Protein AF-A0A533U5J5-F1 (afdb_monomer_lite)

pLDDT: mean 80.36, std 12.4, range [52.31, 91.94]

Foldseek 3Di:
DDPPPPPPVPPLPPPVNLVVLLVQLCVLLVLLVCLCVPLVVDDPVCSVVSNVVSVVSNVVSVVSNVVSVVSVVVSVVVD

Structure (mmCIF, N/CA/C/O backbone):
data_AF-A0A533U5J5-F1
#
_entry.id   AF-A0A533U5J5-F1
#
loop_
_atom_site.group_PDB
_atom_site.id
_atom_site.type_symbol
_atom_site.label_atom_id
_atom_site.label_alt_id
_atom_site.label_comp_id
_atom_site.label_asym_id
_atom_site.label_entity_id
_atom_site.label_seq_id
_atom_site.pdbx_PDB_ins_code
_atom_site.Cartn_x
_atom_site.Cartn_y
_atom_site.Cartn_z
_atom_site.occupancy
_atom_site.B_iso_or_equiv
_atom_site.auth_seq_id
_atom_site.auth_comp_id
_atom_site.auth_asym_id
_atom_site.auth_atom_id
_atom_site.pdbx_PDB_model_num
ATOM 1 N N . MET A 1 1 ? 1.517 18.173 43.407 1.00 52.34 1 MET A N 1
ATOM 2 C CA . MET A 1 1 ? 1.557 16.874 42.699 1.00 52.34 1 MET A CA 1
ATOM 3 C C . MET A 1 1 ? 0.386 16.820 41.714 1.00 52.34 1 MET A C 1
ATOM 5 O O . MET A 1 1 ? -0.687 16.324 42.016 1.00 52.34 1 MET A O 1
ATOM 9 N N . GLN A 1 2 ? 0.553 17.510 40.581 1.00 52.78 2 GLN A N 1
ATOM 10 C CA . GLN A 1 2 ? -0.477 17.766 39.569 1.00 52.78 2 GLN A CA 1
ATOM 11 C C . GLN A 1 2 ? -0.542 16.611 38.562 1.00 52.78 2 GLN A C 1
ATOM 13 O O . GLN A 1 2 ? -0.099 16.743 37.421 1.00 52.78 2 GLN A O 1
ATOM 18 N N . GLU A 1 3 ? -1.115 15.477 38.960 1.00 52.31 3 GLU A N 1
ATOM 19 C CA . GLU A 1 3 ? -1.516 14.440 38.008 1.00 52.31 3 GLU A CA 1
ATOM 20 C C . GLU A 1 3 ? -2.737 14.926 37.223 1.00 52.31 3 GLU A C 1
ATOM 22 O O . GLU A 1 3 ? -3.889 14.564 37.476 1.00 52.31 3 GLU A O 1
ATOM 27 N N . ARG A 1 4 ? -2.478 15.781 36.229 1.00 57.56 4 ARG A N 1
ATOM 28 C CA . ARG A 1 4 ? -3.393 16.038 35.122 1.00 57.56 4 ARG A CA 1
ATOM 29 C C . ARG A 1 4 ? -3.559 14.721 34.369 1.00 57.56 4 ARG A C 1
ATOM 31 O O . ARG A 1 4 ? -2.932 14.505 33.333 1.00 57.56 4 ARG A O 1
ATOM 38 N N . LYS A 1 5 ? -4.426 13.849 34.891 1.00 58.88 5 LYS A N 1
ATOM 39 C CA . LYS A 1 5 ? -5.064 12.740 34.182 1.00 58.88 5 LYS A CA 1
ATOM 40 C C . LYS A 1 5 ? -5.796 13.341 32.984 1.00 58.88 5 LYS A C 1
ATOM 42 O O . LYS A 1 5 ? -7.010 13.537 33.004 1.00 58.88 5 LYS A O 1
ATOM 47 N N . ARG A 1 6 ? -5.047 13.658 31.920 1.00 59.12 6 ARG A N 1
ATOM 48 C CA . ARG A 1 6 ? -5.567 13.833 30.567 1.00 59.12 6 ARG A CA 1
ATOM 49 C C . ARG A 1 6 ? -6.129 12.473 30.186 1.00 59.12 6 ARG A C 1
ATOM 51 O O . ARG A 1 6 ? -5.468 11.676 29.525 1.00 59.12 6 ARG A O 1
ATOM 58 N N . ARG A 1 7 ? -7.362 12.207 30.619 1.00 58.06 7 ARG A N 1
ATOM 59 C CA . ARG A 1 7 ? -8.223 11.234 29.966 1.00 58.06 7 ARG A CA 1
ATOM 60 C C . ARG A 1 7 ? -8.369 11.745 28.540 1.00 58.06 7 ARG A C 1
ATOM 62 O O . ARG A 1 7 ? -9.224 12.581 28.257 1.00 58.06 7 ARG A O 1
ATOM 69 N N . ARG A 1 8 ? -7.476 11.307 27.648 1.00 59.41 8 ARG A N 1
ATOM 70 C CA . ARG A 1 8 ? -7.745 11.363 26.217 1.00 59.41 8 ARG A CA 1
ATOM 71 C C . ARG A 1 8 ? -9.026 10.560 26.077 1.00 59.41 8 ARG A C 1
ATOM 73 O O . ARG A 1 8 ? -9.004 9.346 26.258 1.00 59.41 8 ARG A O 1
ATOM 80 N N . ARG A 1 9 ? -10.157 11.240 25.882 1.00 55.28 9 ARG A N 1
ATOM 81 C CA . ARG A 1 9 ? -11.361 10.566 25.411 1.00 55.28 9 ARG A CA 1
ATOM 82 C C . ARG A 1 9 ? -10.938 9.961 24.084 1.00 55.28 9 ARG A C 1
ATOM 84 O O . ARG A 1 9 ? -10.731 10.689 23.118 1.00 55.28 9 ARG A O 1
ATOM 91 N N . VAL A 1 10 ? -10.691 8.658 24.081 1.00 56.00 10 VAL A N 1
ATOM 92 C CA . VAL A 1 10 ? -10.566 7.895 22.850 1.00 56.00 10 VAL A CA 1
ATOM 93 C C . VAL A 1 10 ? -11.949 8.008 22.227 1.00 56.00 10 VAL A C 1
ATOM 95 O O . VAL A 1 10 ? -12.890 7.360 22.679 1.00 56.00 10 VAL A O 1
ATOM 98 N N . MET A 1 11 ? -12.122 8.957 21.304 1.00 53.66 11 MET A N 1
ATOM 99 C CA . MET A 1 11 ? -13.349 9.016 20.525 1.00 53.66 11 MET A CA 1
ATOM 100 C C . MET A 1 11 ? -13.427 7.694 19.777 1.00 53.66 11 MET A C 1
ATOM 102 O O . MET A 1 11 ? -12.494 7.351 19.050 1.00 53.66 11 MET A O 1
ATOM 106 N N . LYS A 1 12 ? -14.510 6.939 19.996 1.00 56.84 12 LYS A N 1
ATOM 107 C CA . LYS A 1 12 ? -14.797 5.755 19.190 1.00 56.84 12 LYS A CA 1
ATOM 108 C C . LYS A 1 12 ? -14.776 6.222 17.729 1.00 56.84 12 LYS A C 1
ATOM 110 O O . LYS A 1 12 ? -15.508 7.162 17.410 1.00 56.84 12 LYS A O 1
ATOM 115 N N . PRO A 1 13 ? -13.914 5.663 16.866 1.00 61.25 13 PRO A N 1
ATOM 116 C CA . PRO A 1 13 ? -13.904 6.053 15.469 1.00 61.25 13 PRO A CA 1
ATOM 117 C C . PRO A 1 13 ? -15.286 5.736 14.911 1.00 61.25 13 PRO A C 1
ATOM 119 O O . PRO A 1 13 ? -15.732 4.591 14.951 1.00 61.25 13 PRO A O 1
ATOM 122 N N . GLY A 1 14 ? -15.997 6.772 14.466 1.00 72.38 14 GLY A N 1
ATOM 123 C CA . GLY A 1 14 ? -17.292 6.587 13.828 1.00 72.38 14 GLY A CA 1
ATOM 124 C C . GLY A 1 14 ? -17.139 5.705 12.591 1.00 72.38 14 GLY A C 1
ATOM 125 O O . GLY A 1 14 ? -16.071 5.671 11.977 1.00 72.38 14 GLY A O 1
ATOM 126 N N . TYR A 1 15 ? -18.210 5.022 12.192 1.00 78.06 15 TYR A N 1
ATOM 127 C CA . TYR A 1 15 ? -18.222 4.162 11.003 1.00 78.06 15 TYR A CA 1
ATOM 128 C C . TYR A 1 15 ? -17.657 4.860 9.750 1.00 78.06 15 TYR A C 1
ATOM 130 O O . TYR A 1 15 ? -16.942 4.240 8.968 1.00 78.06 15 TYR A O 1
ATOM 138 N N . ALA A 1 16 ? -17.864 6.175 9.616 1.00 79.12 16 ALA A N 1
ATOM 139 C CA . ALA A 1 16 ? -17.278 6.995 8.554 1.00 79.12 16 ALA A CA 1
ATOM 140 C C . ALA A 1 16 ? -15.733 6.976 8.527 1.00 79.12 16 ALA A C 1
ATOM 142 O O . ALA A 1 16 ? -15.137 6.922 7.452 1.00 79.12 16 ALA A O 1
ATOM 143 N N . ALA A 1 17 ? -15.066 6.972 9.686 1.00 81.50 17 ALA A N 1
ATOM 144 C CA . ALA A 1 17 ? -13.603 6.911 9.776 1.00 81.50 17 ALA A CA 1
ATOM 145 C C . ALA A 1 17 ? -13.054 5.533 9.359 1.00 81.50 17 ALA A C 1
ATOM 147 O O . ALA A 1 17 ? -11.983 5.439 8.762 1.00 81.50 17 ALA A O 1
ATOM 148 N N . ILE A 1 18 ? -13.805 4.463 9.635 1.00 84.12 18 ILE A N 1
ATOM 149 C CA . ILE A 1 18 ? -13.453 3.097 9.225 1.00 84.12 18 ILE A CA 1
ATOM 150 C C . ILE A 1 18 ? -13.602 2.952 7.705 1.00 84.12 18 ILE A C 1
ATOM 152 O O . ILE A 1 18 ? -12.673 2.495 7.042 1.00 84.12 18 ILE A O 1
ATOM 156 N N . ILE A 1 19 ? -14.730 3.399 7.140 1.00 87.12 19 ILE A N 1
ATOM 157 C CA . ILE A 1 19 ? -15.010 3.314 5.696 1.00 87.12 19 ILE A CA 1
ATOM 158 C C . ILE A 1 19 ? -13.994 4.129 4.888 1.00 87.12 19 ILE A C 1
ATOM 160 O O . ILE A 1 19 ? -13.420 3.620 3.926 1.00 87.12 19 ILE A O 1
ATOM 164 N N . THR A 1 20 ? -13.720 5.371 5.295 1.00 87.94 20 THR A N 1
ATOM 165 C CA . THR A 1 20 ? -12.703 6.211 4.637 1.00 87.94 20 THR A CA 1
ATOM 166 C C . THR A 1 20 ? -11.305 5.608 4.752 1.00 87.94 20 THR A C 1
ATOM 168 O O . THR A 1 20 ? -10.548 5.634 3.782 1.00 87.94 20 THR A O 1
ATOM 171 N N . GLY A 1 21 ? -10.974 5.000 5.897 1.00 85.50 21 GLY A N 1
ATOM 172 C CA . GLY A 1 21 ? -9.731 4.256 6.086 1.00 85.50 21 GLY A CA 1
ATOM 173 C C . GLY A 1 21 ? -9.585 3.077 5.120 1.00 85.50 21 GLY A C 1
ATOM 174 O O . GLY A 1 21 ? -8.529 2.930 4.505 1.00 85.50 21 GLY A O 1
ATOM 175 N N . LEU A 1 22 ? -10.644 2.279 4.942 1.00 89.19 22 LEU A N 1
ATOM 176 C CA . LEU A 1 22 ? -10.663 1.150 4.005 1.00 89.19 22 LEU A CA 1
ATOM 177 C C . LEU A 1 22 ? -10.535 1.607 2.552 1.00 89.19 22 LEU A C 1
ATOM 179 O O . LEU A 1 22 ? -9.668 1.104 1.842 1.00 89.19 22 LEU A O 1
ATOM 183 N N . LEU A 1 23 ? -11.351 2.575 2.122 1.00 91.56 23 LEU A N 1
ATOM 184 C CA . LEU A 1 23 ? -11.313 3.116 0.758 1.00 91.56 23 LEU A CA 1
ATOM 185 C C . LEU A 1 23 ? -9.918 3.630 0.401 1.00 91.56 23 LEU A C 1
ATOM 187 O O . LEU A 1 23 ? -9.385 3.313 -0.659 1.00 91.56 23 LEU A O 1
ATOM 191 N N . LEU A 1 24 ? -9.305 4.381 1.316 1.00 89.62 24 LEU A N 1
ATOM 192 C CA . LEU A 1 24 ? -7.975 4.934 1.109 1.00 89.62 24 LEU A CA 1
ATOM 193 C C . LEU A 1 24 ? -6.901 3.837 1.052 1.00 89.62 24 LEU A C 1
ATOM 195 O O . LEU A 1 24 ? -6.002 3.901 0.217 1.00 89.62 24 LEU A O 1
ATOM 199 N N . SER A 1 25 ? -6.998 2.814 1.906 1.00 87.88 25 SER A N 1
ATOM 200 C CA . SER A 1 25 ? -6.118 1.642 1.838 1.00 87.88 25 SER A CA 1
ATOM 201 C C . SER A 1 25 ? -6.235 0.907 0.507 1.00 87.88 25 SER A C 1
ATOM 203 O O . SER A 1 25 ? -5.211 0.620 -0.111 1.00 87.88 25 SER A O 1
ATOM 205 N N . PHE A 1 26 ? -7.457 0.644 0.040 1.00 90.94 26 PHE A N 1
ATOM 206 C CA . PHE A 1 26 ? -7.679 -0.011 -1.247 1.00 90.94 26 PHE A CA 1
ATOM 207 C C . PHE A 1 26 ? -7.182 0.832 -2.419 1.00 90.94 26 PHE A C 1
ATOM 209 O O . PHE A 1 26 ? -6.583 0.275 -3.333 1.00 90.94 26 PHE A O 1
ATOM 216 N N . ALA A 1 27 ? -7.350 2.155 -2.376 1.00 90.88 27 ALA A N 1
ATOM 217 C CA . ALA A 1 27 ? -6.808 3.046 -3.396 1.00 90.88 27 ALA A CA 1
ATOM 218 C C . ALA A 1 27 ? -5.275 2.944 -3.478 1.00 90.88 27 ALA A C 1
ATOM 220 O O . ALA A 1 27 ? -4.732 2.743 -4.561 1.00 90.88 27 ALA A O 1
ATOM 221 N N . PHE A 1 28 ? -4.572 3.004 -2.341 1.00 88.94 28 PHE A N 1
ATOM 222 C CA . PHE A 1 28 ? -3.110 2.888 -2.324 1.00 88.94 28 PHE A CA 1
ATOM 223 C C . PHE A 1 28 ? -2.612 1.515 -2.782 1.00 88.94 28 PHE A C 1
ATOM 225 O O . PHE A 1 28 ? -1.657 1.441 -3.554 1.00 88.94 28 PHE A O 1
ATOM 232 N N . ILE A 1 29 ? -3.269 0.435 -2.351 1.00 91.00 29 ILE A N 1
ATOM 233 C CA . ILE A 1 29 ? -2.934 -0.924 -2.794 1.00 91.00 29 ILE A CA 1
ATOM 234 C C . 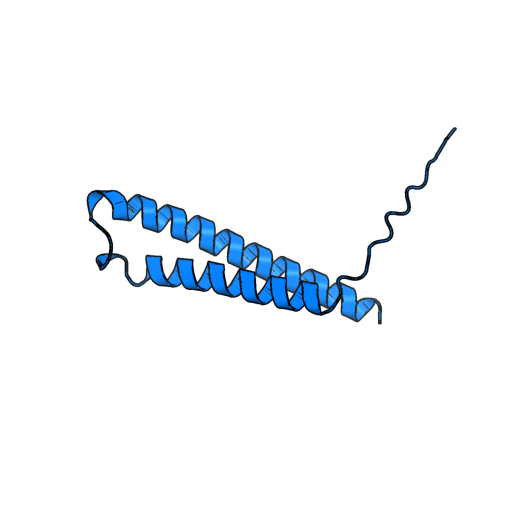ILE A 1 29 ? -3.199 -1.071 -4.297 1.00 91.00 29 ILE A C 1
ATOM 236 O O . ILE A 1 29 ? -2.352 -1.592 -5.015 1.00 91.00 29 ILE A O 1
ATOM 240 N N . GLY A 1 30 ? -4.333 -0.572 -4.790 1.00 90.81 30 GLY A N 1
ATOM 241 C CA . GLY A 1 30 ? -4.699 -0.634 -6.204 1.00 90.81 30 GLY A CA 1
ATOM 242 C C . GLY A 1 30 ? -3.714 0.114 -7.100 1.00 90.81 30 GLY A C 1
ATOM 243 O O . GLY A 1 30 ? -3.271 -0.435 -8.106 1.00 90.81 30 GLY A O 1
ATOM 244 N N . ILE A 1 31 ? -3.308 1.326 -6.708 1.00 88.00 31 ILE A N 1
ATOM 245 C CA . ILE A 1 31 ? -2.287 2.102 -7.431 1.00 88.00 31 ILE A CA 1
ATOM 246 C C . ILE A 1 31 ? -0.952 1.351 -7.437 1.00 88.00 31 ILE A C 1
ATOM 248 O O . ILE A 1 31 ? -0.314 1.240 -8.482 1.00 88.00 31 ILE A O 1
ATOM 252 N N . ALA A 1 32 ? -0.540 0.799 -6.293 1.00 89.81 32 ALA A N 1
ATOM 253 C CA . ALA A 1 32 ? 0.700 0.040 -6.196 1.00 89.81 32 ALA A CA 1
ATOM 254 C C . ALA A 1 32 ? 0.692 -1.195 -7.107 1.00 89.81 32 ALA A C 1
ATOM 256 O O . ALA A 1 32 ? 1.633 -1.397 -7.870 1.00 89.81 32 ALA A O 1
ATOM 257 N N . LEU A 1 33 ? -0.390 -1.980 -7.085 1.00 89.88 33 LEU A N 1
ATOM 258 C CA . LEU A 1 33 ? -0.551 -3.145 -7.956 1.00 89.88 33 LEU A CA 1
ATOM 259 C C . LEU A 1 33 ? -0.562 -2.736 -9.430 1.00 89.88 33 LEU A C 1
ATOM 261 O O . LEU A 1 33 ? 0.093 -3.380 -10.241 1.00 89.88 33 LEU A O 1
ATOM 265 N N . PHE A 1 34 ? -1.241 -1.645 -9.785 1.00 88.12 34 PHE A N 1
ATOM 266 C CA . PHE A 1 34 ? -1.252 -1.157 -11.160 1.00 88.12 34 PHE A CA 1
ATOM 267 C C . PHE A 1 34 ? 0.163 -0.851 -11.669 1.00 88.12 34 PHE A C 1
ATOM 269 O O . PHE A 1 34 ? 0.543 -1.309 -12.743 1.00 88.12 34 PHE A O 1
ATOM 276 N N . VAL A 1 35 ? 0.973 -0.137 -10.886 1.00 85.62 35 VAL A N 1
ATOM 277 C CA . VAL A 1 35 ? 2.355 0.185 -11.279 1.00 85.62 35 VAL A CA 1
ATOM 278 C C . VAL A 1 35 ? 3.223 -1.075 -11.376 1.00 85.62 35 VAL A C 1
ATOM 280 O O . VAL A 1 35 ? 4.051 -1.181 -12.279 1.00 85.62 35 VAL A O 1
ATOM 283 N N . LEU A 1 36 ? 3.007 -2.047 -10.487 1.00 86.31 36 LEU A N 1
ATOM 284 C CA . LEU A 1 36 ? 3.804 -3.273 -10.406 1.00 86.31 36 LEU A CA 1
ATOM 285 C C . LEU A 1 36 ? 3.468 -4.274 -11.528 1.00 86.31 36 LEU A C 1
ATOM 287 O O . LEU A 1 36 ? 4.370 -4.926 -12.047 1.00 86.31 36 LEU A O 1
ATOM 291 N N . PHE A 1 37 ? 2.198 -4.361 -11.939 1.00 87.56 37 PHE A N 1
ATOM 292 C CA . PHE A 1 37 ? 1.734 -5.252 -13.014 1.00 87.56 37 PHE A CA 1
ATOM 293 C C . PHE A 1 37 ? 1.762 -4.620 -14.412 1.00 87.56 37 PHE A C 1
ATOM 295 O O . PHE A 1 37 ? 1.805 -5.353 -15.398 1.00 87.56 37 PHE A O 1
ATOM 302 N N . PHE A 1 38 ? 1.782 -3.287 -14.523 1.00 87.81 38 PHE A N 1
ATOM 303 C CA . PHE A 1 38 ? 1.895 -2.579 -15.805 1.00 87.81 38 PHE A CA 1
ATOM 304 C C . PHE A 1 38 ? 3.160 -1.707 -15.906 1.00 87.81 38 PHE A C 1
ATOM 306 O O . PHE A 1 38 ? 3.073 -0.532 -16.280 1.00 87.81 38 PHE A O 1
ATOM 313 N N . PRO A 1 39 ? 4.364 -2.250 -15.636 1.00 79.75 39 PRO A N 1
ATOM 314 C CA . PRO A 1 39 ? 5.590 -1.464 -15.636 1.00 79.75 39 PRO A CA 1
ATOM 315 C C . PRO A 1 39 ? 6.011 -1.024 -17.048 1.00 79.75 39 PRO A C 1
ATOM 317 O O . PRO A 1 39 ? 6.868 -0.155 -17.182 1.00 79.75 39 PRO A O 1
ATOM 320 N N . ASP A 1 40 ? 5.485 -1.634 -18.122 1.00 81.81 40 ASP A N 1
ATOM 321 C CA . ASP A 1 40 ? 5.767 -1.273 -19.533 1.00 81.81 40 ASP A CA 1
ATOM 322 C C . ASP A 1 40 ? 5.134 0.057 -19.956 1.00 81.81 40 ASP A C 1
ATOM 324 O O . ASP A 1 40 ?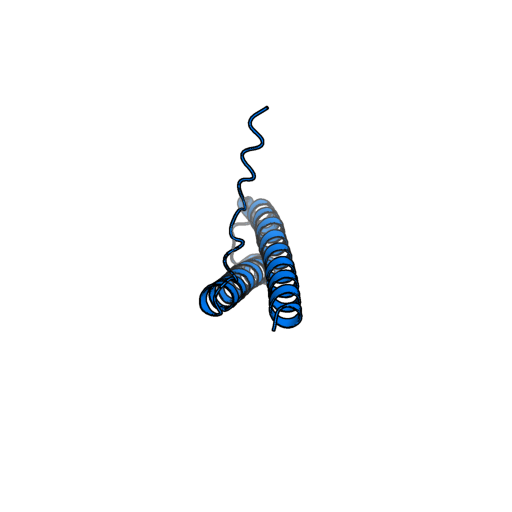 5.490 0.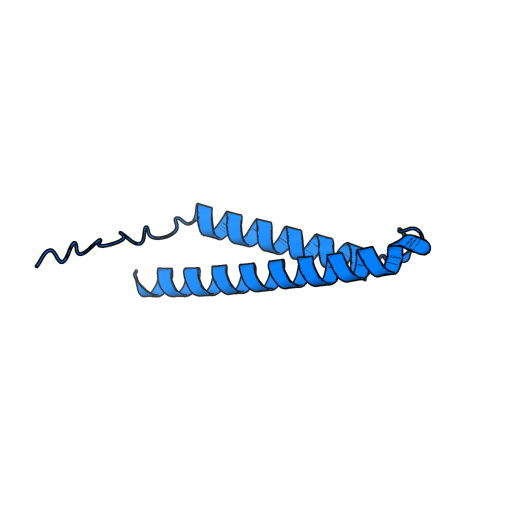619 -20.987 1.00 81.81 40 ASP A O 1
ATOM 328 N N . ARG A 1 41 ? 4.214 0.597 -19.149 1.00 81.38 41 ARG A N 1
ATOM 329 C CA . ARG A 1 41 ? 3.600 1.910 -19.387 1.00 81.38 41 ARG A CA 1
ATOM 330 C C . ARG A 1 41 ? 4.519 3.080 -19.017 1.00 81.38 41 ARG A C 1
ATOM 332 O O . ARG A 1 41 ? 4.179 4.218 -19.330 1.00 81.38 41 ARG A O 1
ATOM 339 N N . PHE A 1 42 ? 5.649 2.818 -18.355 1.00 82.50 42 PHE A N 1
ATOM 340 C CA . PHE A 1 42 ? 6.559 3.842 -17.844 1.00 82.50 42 PHE A CA 1
ATOM 341 C C . PHE A 1 42 ? 7.896 3.848 -18.603 1.00 82.50 42 PHE A C 1
ATOM 343 O O . PHE A 1 42 ? 8.380 2.784 -18.998 1.00 82.50 42 PHE A O 1
ATOM 350 N N . PRO A 1 43 ? 8.531 5.023 -18.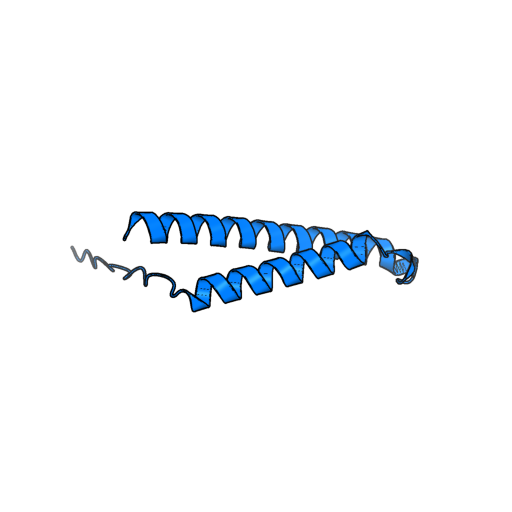783 1.00 84.62 43 PRO A N 1
ATOM 351 C CA . PRO A 1 43 ? 9.849 5.128 -19.403 1.00 84.62 43 PRO A CA 1
ATOM 352 C C . PRO A 1 43 ? 10.893 4.258 -18.691 1.00 84.62 43 PRO A C 1
ATOM 354 O O . PRO A 1 43 ? 10.973 4.261 -17.461 1.00 84.62 43 PRO A O 1
ATOM 357 N N . ALA A 1 44 ? 11.737 3.561 -19.460 1.00 80.06 44 ALA A N 1
ATOM 358 C CA . ALA A 1 44 ? 12.731 2.623 -18.928 1.00 80.06 44 ALA A CA 1
ATOM 359 C C . ALA A 1 44 ? 13.682 3.259 -17.895 1.00 80.06 44 ALA A C 1
ATOM 361 O O . ALA A 1 44 ? 14.015 2.617 -16.903 1.00 80.06 44 ALA A O 1
ATOM 362 N N . ALA A 1 45 ? 14.053 4.530 -18.091 1.00 83.69 45 ALA A N 1
ATOM 363 C CA . ALA A 1 45 ? 14.937 5.272 -17.191 1.00 83.69 45 ALA A CA 1
ATOM 364 C C . ALA A 1 45 ? 14.348 5.499 -15.786 1.00 83.69 45 ALA A C 1
ATOM 366 O O . ALA A 1 45 ? 15.100 5.595 -14.828 1.00 83.69 45 ALA A O 1
ATOM 367 N N . SER A 1 46 ? 13.019 5.561 -15.653 1.00 84.50 46 SER A N 1
ATOM 368 C CA . SER A 1 46 ? 12.331 5.847 -14.380 1.00 84.50 46 SER A CA 1
ATOM 369 C C . SER A 1 46 ? 11.605 4.626 -13.811 1.00 84.50 46 SER A C 1
ATOM 371 O O . SER A 1 46 ? 10.965 4.695 -12.763 1.00 84.50 46 SER A O 1
ATOM 373 N N . ARG A 1 47 ? 11.668 3.488 -14.508 1.00 82.62 47 ARG A N 1
ATOM 374 C CA . ARG A 1 47 ? 10.905 2.280 -14.184 1.00 82.62 47 ARG A CA 1
ATOM 375 C C . ARG A 1 47 ? 11.247 1.724 -12.802 1.00 82.62 47 ARG A C 1
ATOM 377 O O . ARG A 1 47 ? 10.342 1.355 -12.061 1.00 82.62 47 ARG A O 1
ATOM 384 N N . GLN A 1 48 ? 12.533 1.670 -12.455 1.00 84.75 48 GLN A N 1
ATOM 385 C CA . GLN A 1 48 ? 12.974 1.189 -11.142 1.00 84.75 48 GLN A CA 1
ATOM 386 C C . GLN A 1 48 ? 12.475 2.087 -10.007 1.00 84.75 48 GLN A C 1
ATOM 388 O O . GLN A 1 48 ? 11.994 1.567 -9.001 1.00 84.75 48 GLN A O 1
ATOM 393 N N . ASP A 1 49 ? 12.495 3.407 -10.199 1.00 88.12 49 ASP A N 1
ATOM 394 C CA . ASP A 1 49 ? 11.987 4.358 -9.209 1.00 88.12 49 ASP A CA 1
ATOM 395 C C . ASP A 1 49 ? 10.483 4.173 -9.001 1.00 88.12 49 ASP A C 1
ATOM 397 O O . ASP A 1 49 ? 10.021 4.052 -7.867 1.00 88.12 49 ASP A O 1
ATOM 401 N N . PHE A 1 50 ? 9.707 4.064 -10.086 1.00 85.56 50 PHE A N 1
ATOM 402 C CA . PHE A 1 50 ? 8.267 3.806 -10.002 1.00 85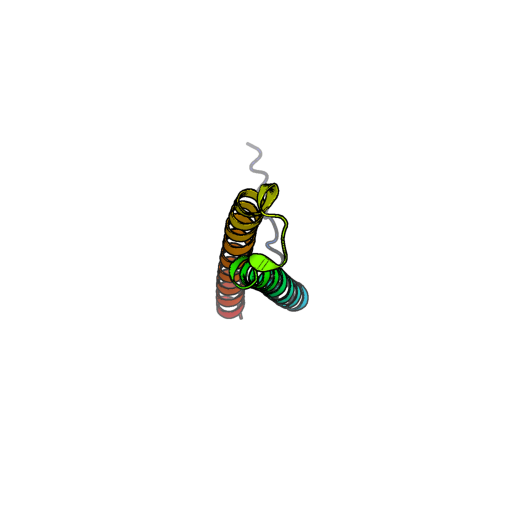.56 50 PHE A CA 1
ATOM 403 C C . PHE A 1 50 ? 7.950 2.484 -9.299 1.00 85.56 50 PHE A C 1
ATOM 405 O O . PHE A 1 50 ? 7.037 2.443 -8.473 1.00 85.56 50 PHE A O 1
ATOM 412 N N . ILE A 1 51 ? 8.717 1.423 -9.562 1.00 86.56 51 ILE A N 1
ATOM 413 C CA . ILE A 1 51 ? 8.563 0.142 -8.862 1.00 86.56 51 ILE A CA 1
ATOM 414 C C . ILE A 1 51 ? 8.850 0.318 -7.364 1.00 86.56 51 ILE A C 1
ATOM 416 O O . ILE A 1 51 ? 8.042 -0.118 -6.541 1.00 86.56 51 ILE A O 1
ATOM 420 N N . LEU A 1 52 ? 9.929 1.011 -6.991 1.00 88.19 52 LEU A N 1
ATOM 421 C CA . LEU A 1 52 ? 10.272 1.270 -5.590 1.00 88.19 52 LEU A CA 1
ATOM 422 C C . LEU A 1 52 ? 9.190 2.098 -4.875 1.00 88.19 52 LEU A C 1
ATOM 424 O O . LEU A 1 52 ? 8.735 1.730 -3.787 1.00 88.19 52 LEU A O 1
ATOM 428 N N . TYR A 1 53 ? 8.715 3.174 -5.506 1.00 87.94 53 TYR A N 1
ATOM 429 C CA . TYR A 1 53 ? 7.620 3.992 -4.984 1.00 87.94 53 TYR A CA 1
ATOM 430 C C . TYR A 1 53 ? 6.312 3.206 -4.878 1.00 87.94 53 TYR A C 1
ATOM 432 O O . TYR A 1 53 ? 5.570 3.383 -3.908 1.00 87.94 53 TYR A O 1
ATOM 440 N N . SER A 1 54 ? 6.035 2.304 -5.821 1.00 88.88 54 SER A N 1
ATOM 441 C CA . SER A 1 54 ? 4.860 1.431 -5.759 1.00 88.88 54 SER A CA 1
ATOM 442 C C . SER A 1 54 ? 4.945 0.460 -4.583 1.00 88.88 54 SER A C 1
ATOM 444 O O . SER A 1 54 ? 3.972 0.319 -3.846 1.00 88.88 54 SER A O 1
ATOM 446 N N . ALA A 1 55 ? 6.117 -0.128 -4.326 1.00 88.12 55 ALA A N 1
ATOM 447 C CA . ALA A 1 55 ? 6.325 -1.052 -3.218 1.00 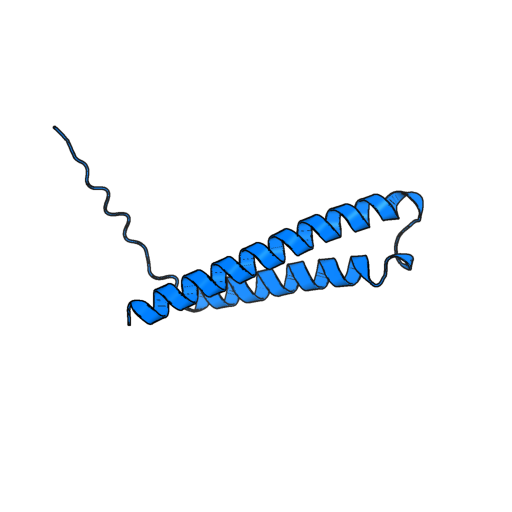88.12 55 ALA A CA 1
ATOM 448 C C . ALA A 1 55 ? 6.145 -0.356 -1.860 1.00 88.12 55 ALA A C 1
ATOM 450 O O . ALA A 1 55 ? 5.470 -0.885 -0.972 1.00 88.12 55 ALA A O 1
ATOM 451 N N . LEU A 1 56 ? 6.676 0.862 -1.714 1.00 91.25 56 LEU A N 1
ATOM 452 C CA . LEU A 1 56 ? 6.475 1.688 -0.519 1.00 91.25 56 LEU A CA 1
ATOM 453 C C . LEU A 1 56 ? 4.999 2.068 -0.333 1.00 91.25 56 LEU A C 1
ATOM 455 O O . LEU A 1 56 ? 4.446 1.920 0.760 1.00 91.25 56 LEU A O 1
ATOM 459 N N . THR A 1 57 ? 4.344 2.503 -1.410 1.00 90.75 57 THR A N 1
ATOM 460 C CA . THR A 1 57 ? 2.929 2.906 -1.398 1.00 90.75 57 THR A CA 1
ATOM 461 C C . THR A 1 57 ? 2.012 1.729 -1.059 1.00 90.75 57 THR A C 1
ATOM 463 O O . THR A 1 57 ? 1.127 1.851 -0.208 1.00 90.75 57 THR A O 1
ATOM 466 N N . GLY A 1 58 ? 2.264 0.565 -1.659 1.00 89.50 58 GLY A N 1
ATOM 467 C CA . GLY A 1 58 ? 1.545 -0.676 -1.384 1.00 89.50 58 GLY A CA 1
ATOM 468 C C . GLY A 1 58 ? 1.734 -1.130 0.061 1.00 89.50 58 GLY A C 1
ATOM 469 O O . GLY A 1 58 ? 0.751 -1.427 0.740 1.00 89.50 58 GLY A O 1
ATOM 470 N N . SER A 1 59 ? 2.970 -1.082 0.571 1.00 91.94 59 SER A N 1
ATOM 471 C CA . SER A 1 59 ? 3.287 -1.412 1.969 1.00 91.94 59 SER A CA 1
ATOM 472 C C . SER A 1 59 ? 2.528 -0.518 2.955 1.00 91.94 59 SER A C 1
ATOM 474 O O . SER A 1 59 ? 1.949 -1.009 3.927 1.00 91.94 59 SER A O 1
ATOM 476 N N . TYR A 1 60 ? 2.456 0.790 2.683 1.00 89.19 60 TYR A N 1
ATOM 477 C CA . TYR A 1 60 ? 1.673 1.724 3.495 1.00 89.19 60 TYR A CA 1
ATOM 478 C C . TYR A 1 60 ? 0.163 1.441 3.429 1.00 89.19 60 TYR A C 1
ATOM 480 O O . TYR A 1 60 ? -0.524 1.473 4.456 1.00 89.19 60 TYR A O 1
ATOM 488 N N . GLY A 1 61 ? -0.359 1.119 2.241 1.00 88.81 61 GLY A N 1
ATOM 489 C CA . GLY A 1 61 ? -1.754 0.718 2.051 1.00 88.81 61 GLY A CA 1
ATOM 490 C C . GLY A 1 61 ? -2.126 -0.522 2.872 1.00 88.81 61 GLY A C 1
ATOM 491 O O . GLY A 1 61 ? -3.146 -0.503 3.574 1.00 88.81 61 GLY A O 1
ATOM 492 N N . ILE A 1 62 ? -1.260 -1.545 2.861 1.00 90.00 62 ILE A N 1
ATOM 493 C CA . ILE A 1 62 ? -1.399 -2.777 3.658 1.00 90.00 62 ILE A CA 1
ATOM 494 C C . ILE A 1 62 ? -1.361 -2.459 5.156 1.00 90.00 62 ILE A C 1
ATOM 496 O O . ILE A 1 62 ? -2.256 -2.870 5.894 1.00 90.00 62 ILE A O 1
ATOM 500 N N . TRP A 1 63 ? -0.378 -1.680 5.618 1.00 90.12 63 TRP A N 1
ATOM 501 C CA . TRP A 1 63 ? -0.294 -1.269 7.024 1.00 90.12 63 TRP A CA 1
ATOM 502 C C . TRP A 1 63 ? -1.581 -0.581 7.492 1.00 90.12 63 TRP A C 1
ATOM 504 O O . TRP A 1 63 ? -2.130 -0.906 8.551 1.00 90.12 63 TRP A O 1
ATOM 514 N N . LYS A 1 64 ? -2.084 0.380 6.707 1.00 87.06 64 LYS A N 1
ATOM 515 C CA . LYS A 1 64 ? -3.309 1.113 7.048 1.00 87.06 64 LYS A CA 1
ATOM 516 C C . LYS A 1 64 ? -4.522 0.181 7.075 1.00 87.06 64 LYS A C 1
ATOM 518 O O . LYS A 1 64 ? -5.346 0.312 7.977 1.00 87.06 64 LYS A O 1
ATOM 523 N N . PHE A 1 65 ? -4.580 -0.807 6.186 1.00 87.19 65 PHE A N 1
ATOM 524 C CA . PHE A 1 65 ? -5.654 -1.797 6.162 1.00 87.19 65 PHE A CA 1
ATOM 525 C C . PHE A 1 65 ? -5.664 -2.634 7.447 1.00 87.19 65 PHE A C 1
ATOM 527 O O . PHE A 1 65 ? -6.695 -2.739 8.113 1.00 87.19 65 PHE A O 1
ATOM 534 N N . VAL A 1 66 ? -4.495 -3.131 7.869 1.00 90.44 66 VAL A N 1
ATOM 535 C CA . VAL A 1 66 ? -4.343 -3.857 9.141 1.00 90.44 66 VAL A CA 1
ATOM 536 C C . VAL A 1 66 ? -4.768 -2.985 10.323 1.00 90.44 66 VAL A C 1
ATOM 538 O O . VAL A 1 66 ? -5.529 -3.438 11.178 1.00 90.44 66 VAL A O 1
ATOM 541 N N . ARG A 1 67 ? -4.340 -1.716 10.362 1.00 88.25 67 ARG A N 1
ATOM 542 C CA . ARG A 1 67 ? -4.736 -0.770 11.420 1.00 88.25 67 ARG A CA 1
ATOM 543 C C . ARG A 1 67 ? -6.248 -0.595 11.495 1.00 88.25 67 ARG A C 1
ATOM 545 O O . ARG A 1 67 ? -6.796 -0.643 12.592 1.00 88.25 67 ARG A O 1
ATOM 552 N N . VAL A 1 68 ? -6.917 -0.432 10.355 1.00 87.94 68 VAL A N 1
ATOM 553 C CA . VAL A 1 68 ? -8.377 -0.288 10.308 1.00 87.94 68 VAL A CA 1
ATOM 554 C C . VAL A 1 68 ? -9.071 -1.552 10.818 1.00 87.94 68 VAL A C 1
ATOM 556 O O . VAL A 1 68 ? -10.002 -1.442 11.614 1.00 87.94 68 VAL A O 1
ATOM 559 N N . ILE A 1 69 ? -8.582 -2.744 10.459 1.00 88.00 69 ILE A N 1
ATOM 560 C CA . ILE A 1 69 ? -9.113 -4.014 10.983 1.00 88.00 69 ILE A CA 1
ATOM 561 C C . ILE A 1 69 ? -8.934 -4.113 12.501 1.00 88.00 69 ILE A C 1
ATOM 563 O O . ILE A 1 69 ? -9.871 -4.502 13.198 1.00 88.00 69 ILE A O 1
ATOM 567 N N . MET A 1 70 ? -7.760 -3.762 13.034 1.00 87.94 70 MET A N 1
ATOM 568 C CA . MET A 1 70 ? -7.523 -3.777 14.484 1.00 87.94 70 MET A CA 1
ATOM 569 C C . MET A 1 70 ? -8.475 -2.821 15.207 1.00 87.94 70 MET A C 1
ATOM 571 O O . MET A 1 70 ? -9.124 -3.212 16.174 1.00 87.94 70 MET A O 1
ATOM 575 N N . THR A 1 71 ? -8.622 -1.599 14.694 1.00 85.62 71 THR A N 1
ATOM 576 C CA . THR A 1 71 ? -9.548 -0.601 15.236 1.00 85.62 71 THR A CA 1
ATOM 577 C C . THR A 1 71 ? -11.006 -1.060 15.157 1.00 85.62 71 THR A C 1
ATOM 579 O O . THR A 1 71 ? -11.777 -0.829 16.087 1.00 85.62 71 THR A O 1
ATOM 582 N N . TRP A 1 72 ? -11.394 -1.749 14.084 1.00 82.56 72 TRP A N 1
ATOM 583 C CA . TRP A 1 72 ? -12.734 -2.315 13.956 1.00 82.56 72 TRP A CA 1
ATOM 584 C C . TRP A 1 72 ? -12.984 -3.445 14.967 1.00 82.56 72 TRP A C 1
ATOM 586 O O . TRP A 1 72 ? -14.029 -3.456 15.620 1.00 82.56 72 TRP A O 1
ATOM 596 N N . LYS A 1 73 ? -12.003 -4.335 15.185 1.00 83.88 73 LYS A N 1
ATOM 597 C CA . LYS A 1 73 ? -12.066 -5.371 16.234 1.00 83.88 73 LYS A CA 1
ATOM 598 C C . LYS A 1 73 ? -12.181 -4.768 17.640 1.00 83.88 73 LYS A C 1
ATOM 600 O O . LYS A 1 73 ? -12.968 -5.250 18.451 1.00 83.88 73 LYS A O 1
ATOM 605 N N . GLU A 1 74 ? -11.438 -3.702 17.931 1.00 81.88 74 GLU A N 1
ATOM 606 C CA . GLU A 1 74 ? -11.538 -2.974 19.207 1.00 81.88 74 GLU A CA 1
ATOM 607 C C . GLU A 1 74 ? -12.900 -2.293 19.398 1.00 81.88 74 GLU A C 1
ATOM 609 O O . GLU A 1 74 ? -13.416 -2.250 20.519 1.00 81.88 74 GLU A O 1
ATOM 614 N N . ALA A 1 75 ? -13.491 -1.777 18.316 1.00 75.19 75 ALA A N 1
ATOM 615 C CA . ALA A 1 75 ? -14.820 -1.180 18.345 1.00 75.19 75 ALA A CA 1
ATOM 616 C C . ALA A 1 75 ? -15.901 -2.224 18.661 1.00 75.19 75 ALA A C 1
ATOM 618 O O . ALA A 1 75 ? -16.765 -1.943 19.487 1.00 75.19 75 ALA A O 1
ATOM 619 N N . GLN A 1 76 ? -15.816 -3.431 18.084 1.00 75.69 76 GLN A N 1
ATOM 620 C CA . GLN A 1 76 ? -16.753 -4.522 18.386 1.00 75.69 76 GLN A CA 1
ATOM 621 C C . GLN A 1 76 ? -16.635 -5.048 19.818 1.00 75.69 76 GLN A C 1
ATOM 623 O O . GLN A 1 76 ? -17.641 -5.411 20.406 1.00 75.69 76 GLN A O 1
ATOM 628 N N . LYS A 1 77 ? -15.436 -5.048 20.413 1.00 71.25 77 LYS A N 1
ATOM 629 C CA . LYS A 1 77 ? -15.240 -5.486 21.808 1.00 71.25 77 LYS A CA 1
ATOM 630 C C . LYS A 1 77 ? -15.809 -4.501 22.849 1.00 71.25 77 LYS A C 1
ATOM 632 O O . LYS A 1 77 ? -15.880 -4.834 24.025 1.00 71.25 77 LYS A O 1
ATOM 637 N N . ASN A 1 78 ? -16.149 -3.277 22.435 1.00 58.38 78 ASN A N 1
ATOM 638 C CA . ASN A 1 78 ? -16.690 -2.199 23.278 1.00 58.38 78 ASN A CA 1
ATOM 639 C C . ASN A 1 78 ? -18.179 -1.897 22.997 1.00 58.38 78 ASN A C 1
ATOM 641 O O . ASN A 1 78 ? -18.652 -0.796 23.327 1.00 58.38 78 ASN A O 1
ATOM 645 N N . ILE A 1 79 ? -18.872 -2.818 22.326 1.00 53.59 79 ILE A N 1
ATOM 646 C CA . ILE A 1 79 ? -20.329 -2.862 22.133 1.00 53.59 79 ILE A CA 1
ATOM 647 C C . ILE A 1 79 ? -20.831 -4.053 22.943 1.00 53.59 79 ILE A C 1
ATOM 649 O O . ILE A 1 79 ? -21.849 -3.867 23.639 1.00 53.59 79 ILE A O 1
#

Sequence (79 aa):
MQERKRRRRVMKPGYAAIITGLLLSFAFIGIALFVLFFPDRFPAASRQDFILYSALTGSYGIWKFVRVIMTWKEAQKNI

Radius of gyration: 18.64 Å; chains: 1; bounding box: 35×23×62 Å

Secondary structure (DSSP, 8-state):
----------PPPPHHHHHHHHHHHHHHHHHHHHHHH-GGGS-GGGHHHHHHHHHHHHHHHHHHHHHHHHHHHHHHTT-